Protein AF-A0A402AQT9-F1 (afdb_monomer)

InterPro domains:
  IPR001387 Cro/C1-type, helix-turn-helix domain [PS50943] (38-85)
  IPR001387 Cro/C1-type, helix-turn-helix domain [SM00530] (13-85)
  IPR001387 Cro/C1-type, helix-turn-helix domain [cd00093] (33-84)
  IPR010982 Lambda repressor-like, DNA-binding domain superfamily [G3DSA:1.10.260.40] (5-98)
  IPR010982 Lambda repressor-like, DNA-binding domain superfamily [SSF47413] (12-84)

Structure (mmCIF, N/CA/C/O backbone):
data_AF-A0A402AQT9-F1
#
_entry.id   AF-A0A402AQT9-F1
#
loop_
_atom_site.group_PDB
_atom_site.id
_atom_site.type_symbol
_atom_site.label_atom_id
_atom_site.label_alt_id
_atom_site.label_comp_id
_atom_site.label_asym_id
_atom_site.label_entity_id
_atom_site.label_seq_id
_atom_site.pdbx_PDB_ins_code
_atom_site.Cartn_x
_atom_site.Cartn_y
_atom_site.Cartn_z
_atom_site.occupancy
_atom_site.B_iso_or_equiv
_atom_site.auth_seq_id
_atom_site.auth_comp_id
_atom_site.auth_asym_id
_atom_site.auth_atom_id
_atom_site.pdbx_PDB_model_num
ATOM 1 N N . MET A 1 1 ? 2.631 -17.378 -16.841 1.00 68.69 1 MET A N 1
ATOM 2 C CA . MET A 1 1 ? 2.675 -15.920 -16.599 1.00 68.69 1 MET A CA 1
ATOM 3 C C . MET A 1 1 ? 4.122 -15.567 -16.328 1.00 68.69 1 MET A C 1
ATOM 5 O O . MET A 1 1 ? 4.755 -16.327 -15.605 1.00 68.69 1 MET A O 1
ATOM 9 N N . SER A 1 2 ? 4.660 -14.528 -16.965 1.00 88.44 2 SER A N 1
ATOM 10 C CA . SER A 1 2 ? 6.013 -14.042 -16.666 1.00 88.44 2 SER A CA 1
ATOM 11 C C . SER A 1 2 ? 6.012 -13.233 -15.368 1.00 88.44 2 SER A C 1
ATOM 13 O O . SER A 1 2 ? 4.977 -12.690 -14.977 1.00 88.44 2 SER A O 1
ATOM 15 N N . ASP A 1 3 ? 7.168 -13.125 -14.720 1.00 88.00 3 ASP A N 1
ATOM 16 C CA . ASP A 1 3 ? 7.305 -12.382 -13.460 1.00 88.00 3 ASP A CA 1
ATOM 17 C C . ASP A 1 3 ? 6.994 -10.894 -13.663 1.00 88.00 3 ASP A C 1
ATOM 19 O O . ASP A 1 3 ? 6.313 -10.272 -12.855 1.00 88.00 3 ASP A O 1
ATOM 23 N N . GLU A 1 4 ? 7.384 -10.339 -14.813 1.00 89.44 4 GLU A N 1
ATOM 24 C CA . GLU A 1 4 ? 7.017 -8.979 -15.214 1.00 89.44 4 GLU A CA 1
ATOM 25 C C . GLU A 1 4 ? 5.503 -8.785 -15.312 1.00 89.44 4 GLU A C 1
ATOM 27 O O . GLU A 1 4 ? 4.973 -7.807 -14.785 1.00 89.44 4 GLU A O 1
ATOM 32 N N . GLN A 1 5 ? 4.792 -9.740 -15.914 1.00 91.88 5 GLN A N 1
ATOM 33 C CA . GLN A 1 5 ? 3.342 -9.667 -16.012 1.00 91.88 5 GLN A CA 1
ATOM 34 C C . GLN A 1 5 ? 2.676 -9.747 -14.632 1.00 91.88 5 GLN A C 1
ATOM 36 O O . GLN A 1 5 ? 1.771 -8.962 -14.359 1.00 91.88 5 GLN A O 1
ATOM 41 N N . ARG A 1 6 ? 3.167 -10.605 -13.726 1.00 92.19 6 ARG A N 1
ATOM 42 C CA . ARG A 1 6 ? 2.668 -10.654 -12.339 1.00 92.19 6 ARG A CA 1
ATOM 43 C C . ARG A 1 6 ? 2.904 -9.347 -11.587 1.00 92.19 6 ARG A C 1
ATOM 45 O O . ARG A 1 6 ? 2.005 -8.883 -10.892 1.00 92.19 6 ARG A O 1
ATOM 52 N N . ARG A 1 7 ? 4.074 -8.714 -11.743 1.00 93.31 7 ARG A N 1
ATOM 53 C CA . ARG A 1 7 ? 4.367 -7.411 -11.117 1.00 93.31 7 ARG A CA 1
ATOM 54 C C . ARG A 1 7 ? 3.441 -6.307 -11.628 1.00 93.31 7 ARG A C 1
ATOM 56 O O . ARG A 1 7 ? 3.000 -5.469 -10.842 1.00 93.31 7 ARG A O 1
ATOM 63 N N . HIS A 1 8 ? 3.115 -6.306 -12.919 1.00 94.69 8 HIS A N 1
ATOM 64 C CA . HIS A 1 8 ? 2.127 -5.376 -13.469 1.00 94.69 8 HIS A CA 1
ATOM 65 C C . HIS A 1 8 ? 0.724 -5.632 -12.912 1.00 94.69 8 HIS A C 1
ATOM 67 O O . HIS A 1 8 ? 0.068 -4.687 -12.472 1.00 94.69 8 HIS A O 1
ATOM 73 N N . GLU A 1 9 ? 0.301 -6.894 -12.839 1.00 95.69 9 GLU A N 1
ATOM 74 C CA . GLU A 1 9 ? -0.978 -7.277 -12.232 1.00 95.69 9 GLU A CA 1
ATOM 75 C C . GLU A 1 9 ? -1.053 -6.889 -10.749 1.00 95.69 9 GLU A C 1
ATOM 77 O O . GLU A 1 9 ? -2.074 -6.365 -10.302 1.00 95.69 9 GLU A O 1
ATOM 82 N N . LEU A 1 10 ? 0.042 -7.047 -9.998 1.00 95.62 10 LEU A N 1
ATOM 83 C CA . LEU A 1 10 ? 0.167 -6.567 -8.621 1.00 95.62 10 LEU A CA 1
ATOM 84 C C . LEU A 1 10 ? -0.032 -5.049 -8.538 1.00 95.62 10 LEU A C 1
ATOM 86 O O . LEU A 1 10 ? -0.815 -4.567 -7.716 1.00 95.62 10 LEU A O 1
ATOM 90 N N . GLY A 1 11 ? 0.646 -4.289 -9.398 1.00 95.75 11 GLY A N 1
ATOM 91 C CA . GLY A 1 11 ? 0.526 -2.834 -9.430 1.00 95.75 11 GLY A CA 1
ATOM 92 C C . GLY A 1 11 ? -0.896 -2.359 -9.752 1.00 95.75 11 GLY A C 1
ATOM 93 O O . GLY A 1 11 ? -1.427 -1.469 -9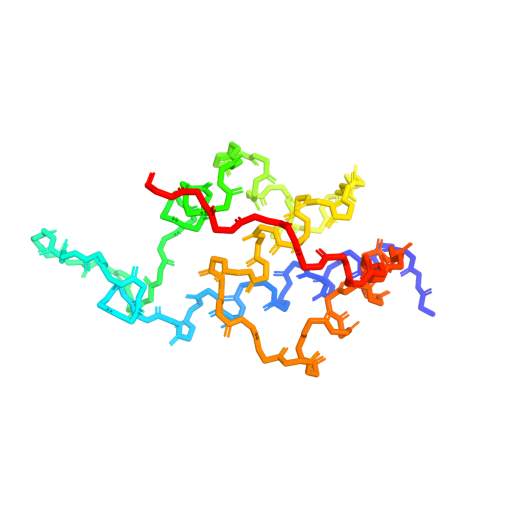.078 1.00 95.75 11 GLY A O 1
ATOM 94 N N . ASP A 1 12 ? -1.550 -2.988 -10.728 1.00 96.38 12 ASP A N 1
ATOM 95 C CA . ASP A 1 12 ? -2.926 -2.670 -11.118 1.00 96.38 12 ASP A CA 1
ATOM 96 C C . ASP A 1 12 ? -3.951 -3.089 -10.055 1.00 96.38 12 ASP A C 1
ATOM 98 O O . ASP A 1 12 ? -4.905 -2.345 -9.779 1.00 96.38 12 ASP A O 1
ATOM 102 N N . PHE A 1 13 ? -3.730 -4.227 -9.391 1.00 96.31 13 PHE A N 1
ATOM 103 C CA . PHE A 1 13 ? -4.519 -4.653 -8.239 1.00 96.31 13 PHE A CA 1
ATOM 104 C C . PHE A 1 13 ? -4.460 -3.601 -7.124 1.00 96.31 13 PHE A C 1
ATOM 106 O O . PHE A 1 13 ? -5.504 -3.117 -6.675 1.00 96.31 13 PHE A O 1
ATOM 113 N N . LEU A 1 14 ? -3.257 -3.172 -6.729 1.00 95.81 14 LEU A N 1
ATOM 114 C CA . LEU A 1 14 ? -3.067 -2.150 -5.695 1.00 95.81 14 LEU A CA 1
ATOM 115 C C . LEU A 1 14 ? -3.725 -0.821 -6.072 1.00 95.81 14 LEU A C 1
ATOM 117 O O . LEU A 1 14 ? -4.414 -0.218 -5.244 1.00 95.81 14 LEU A O 1
ATOM 121 N N . ARG A 1 15 ? -3.577 -0.386 -7.329 1.00 94.94 15 ARG A N 1
ATOM 122 C CA . ARG A 1 15 ? -4.221 0.832 -7.837 1.00 94.94 15 ARG A CA 1
ATOM 123 C C . ARG A 1 15 ? -5.740 0.749 -7.709 1.00 94.94 15 ARG A C 1
ATOM 125 O O . ARG A 1 15 ? -6.363 1.693 -7.225 1.00 94.94 15 ARG A O 1
ATOM 132 N N . THR A 1 16 ? -6.333 -0.374 -8.105 1.00 95.00 16 THR A N 1
ATOM 133 C CA . THR A 1 16 ? -7.787 -0.588 -8.062 1.00 95.00 16 THR A CA 1
ATOM 134 C C . THR A 1 16 ? -8.318 -0.543 -6.630 1.00 95.00 16 THR A C 1
ATOM 136 O O . THR A 1 16 ? -9.297 0.154 -6.358 1.00 95.00 16 THR A O 1
ATOM 139 N N . ARG A 1 17 ? -7.642 -1.211 -5.685 1.00 94.62 17 ARG A N 1
ATOM 140 C CA . ARG A 1 17 ? -8.036 -1.202 -4.265 1.00 94.62 17 ARG A CA 1
ATOM 141 C C . ARG A 1 17 ? -7.877 0.184 -3.637 1.00 94.62 17 ARG A C 1
ATOM 143 O O . ARG A 1 17 ? -8.783 0.635 -2.942 1.00 94.62 17 ARG A O 1
ATOM 150 N N . ARG A 1 18 ? -6.796 0.903 -3.960 1.00 93.69 18 ARG A N 1
ATOM 151 C CA . ARG A 1 18 ? -6.564 2.286 -3.511 1.00 93.69 18 ARG A CA 1
ATOM 152 C C . ARG A 1 18 ? -7.662 3.245 -3.976 1.00 93.69 18 ARG A C 1
ATOM 154 O O . ARG A 1 18 ? -8.107 4.087 -3.203 1.00 93.69 18 ARG A O 1
ATOM 161 N N . MET A 1 19 ? -8.096 3.132 -5.231 1.00 91.62 19 MET A N 1
ATOM 162 C CA . MET A 1 19 ? -9.146 3.996 -5.784 1.00 91.62 19 MET A CA 1
ATOM 163 C C . MET A 1 19 ? -10.539 3.688 -5.219 1.00 91.62 19 MET A C 1
ATOM 165 O O . MET A 1 19 ? -11.388 4.574 -5.233 1.00 91.62 19 MET A O 1
ATOM 169 N N . ARG A 1 20 ? -10.770 2.464 -4.723 1.00 91.44 20 ARG A N 1
ATOM 170 C CA . ARG A 1 20 ? -12.037 2.052 -4.097 1.00 91.44 20 ARG A CA 1
ATOM 171 C C . ARG A 1 20 ? -12.237 2.663 -2.710 1.00 91.44 20 ARG A C 1
ATOM 173 O O . ARG A 1 20 ? -13.378 2.904 -2.330 1.00 91.44 20 ARG A O 1
ATOM 180 N N . LEU A 1 21 ? -11.160 2.866 -1.951 1.00 88.56 21 LEU A N 1
ATOM 181 C CA . LEU A 1 21 ? -11.247 3.382 -0.588 1.00 88.56 21 LEU A CA 1
ATOM 182 C C . LEU A 1 21 ? -11.364 4.902 -0.557 1.00 88.56 21 LEU A C 1
ATOM 184 O O . LEU A 1 21 ? -10.577 5.615 -1.185 1.00 88.56 21 LEU A O 1
ATOM 188 N N . SER A 1 22 ? -12.312 5.388 0.237 1.00 85.06 22 SER A N 1
ATOM 189 C CA . SER A 1 22 ? -12.386 6.786 0.634 1.00 85.06 22 SER A CA 1
ATOM 190 C C . SER A 1 22 ? -11.473 7.053 1.831 1.00 85.06 22 SER A C 1
ATOM 192 O O . SER A 1 22 ? -11.123 6.158 2.601 1.00 85.06 22 SER A O 1
ATOM 194 N N . LEU A 1 23 ? -11.100 8.319 2.013 1.00 83.00 23 LEU A N 1
ATOM 195 C CA . LEU A 1 23 ? -10.309 8.724 3.174 1.00 83.00 23 LEU A CA 1
ATOM 196 C C . LEU A 1 23 ? -11.037 8.445 4.501 1.00 83.00 23 LEU A C 1
ATOM 198 O O . LEU A 1 23 ? -10.423 8.026 5.477 1.00 83.00 23 LEU A O 1
ATOM 202 N N . GLU A 1 24 ? -12.349 8.654 4.525 1.00 83.94 24 GLU A N 1
ATOM 203 C CA . GLU A 1 24 ? -13.157 8.464 5.730 1.00 83.94 24 GLU A CA 1
ATOM 204 C C . GLU A 1 24 ? -13.205 6.990 6.148 1.0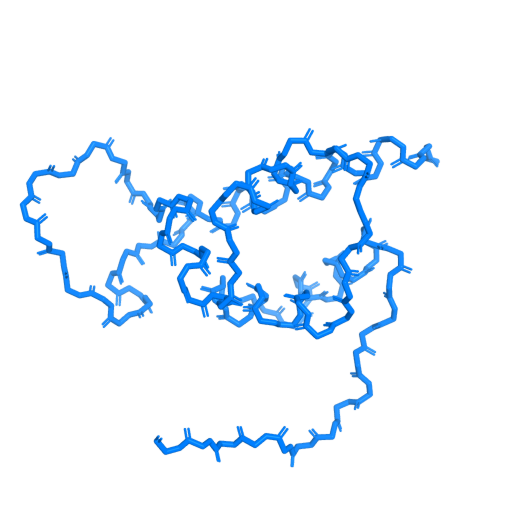0 83.94 24 GLU A C 1
ATOM 206 O O . GLU A 1 24 ? -13.165 6.691 7.338 1.00 83.94 24 GLU A O 1
ATOM 211 N N . GLN A 1 25 ? -13.208 6.061 5.182 1.00 84.31 25 GLN A N 1
ATOM 212 C CA . GLN A 1 25 ? -13.181 4.621 5.461 1.00 84.31 25 GLN A CA 1
ATOM 213 C C . GLN A 1 25 ? -11.919 4.192 6.212 1.00 84.31 25 GLN A C 1
ATOM 215 O O . GLN A 1 25 ? -11.982 3.270 7.020 1.00 84.31 25 GLN A O 1
ATOM 220 N N . VAL A 1 26 ? -10.792 4.874 5.998 1.00 84.19 26 VAL A N 1
ATOM 221 C CA . VAL A 1 26 ? -9.529 4.619 6.712 1.00 84.19 26 VAL A CA 1
ATOM 222 C C . VAL A 1 26 ? -9.358 5.489 7.963 1.00 84.19 26 VAL A C 1
ATOM 224 O O . VAL A 1 26 ? -8.263 5.572 8.512 1.00 84.19 26 VAL A O 1
ATOM 227 N N . GLY A 1 27 ? -10.431 6.138 8.430 1.00 81.19 27 GLY A N 1
ATOM 228 C CA . GLY A 1 27 ? -10.438 6.913 9.674 1.00 81.19 27 GLY A CA 1
ATOM 229 C C . GLY A 1 27 ? -9.699 8.250 9.594 1.00 81.19 27 GLY A C 1
ATOM 230 O O . GLY A 1 27 ? -9.422 8.863 10.623 1.00 81.19 27 GLY A O 1
ATOM 231 N N . LEU A 1 28 ? -9.374 8.718 8.387 1.00 79.06 28 LEU A N 1
ATOM 232 C CA . LEU A 1 28 ? -8.695 9.989 8.173 1.00 79.06 28 LEU A CA 1
ATOM 233 C C . LEU A 1 28 ? -9.732 11.076 7.828 1.00 79.06 28 LEU A C 1
ATOM 235 O O . LEU A 1 28 ? -10.589 10.904 6.959 1.00 79.06 28 LEU A O 1
ATOM 239 N N . ILE A 1 29 ? -9.655 12.225 8.504 1.00 74.81 29 ILE A N 1
ATOM 240 C CA . ILE A 1 29 ? -10.549 13.364 8.250 1.00 74.81 29 ILE A CA 1
ATOM 241 C C . ILE A 1 29 ? -10.011 14.164 7.060 1.00 74.81 29 ILE A C 1
ATOM 243 O O . ILE A 1 29 ? -8.839 14.541 7.017 1.00 74.81 29 ILE A O 1
ATOM 247 N N . GLY A 1 30 ? -10.866 14.418 6.069 1.00 67.31 30 GLY A N 1
ATOM 248 C CA . GLY A 1 30 ? -10.488 15.167 4.873 1.00 67.31 30 GLY A CA 1
ATOM 249 C C . GLY A 1 30 ? -10.269 16.652 5.154 1.00 67.31 30 GLY A C 1
ATOM 250 O O . GLY A 1 30 ? -11.154 17.325 5.670 1.00 67.31 30 GLY A O 1
ATOM 251 N N . GLY A 1 31 ? -9.115 17.182 4.743 1.00 64.75 31 GLY A N 1
ATOM 252 C CA . GLY A 1 31 ? -8.869 18.620 4.652 1.00 64.75 31 GLY A CA 1
ATOM 253 C C . GLY A 1 31 ? -9.025 19.129 3.214 1.00 64.75 31 GLY A C 1
ATOM 254 O O . GLY A 1 31 ? -8.303 18.696 2.317 1.00 64.75 31 GLY A O 1
ATOM 255 N N . GLY A 1 32 ? -9.936 20.078 2.991 1.00 67.69 32 GLY A N 1
ATOM 256 C CA . GLY A 1 32 ? -10.006 20.877 1.760 1.00 67.69 32 GLY A CA 1
ATOM 257 C C . GLY A 1 32 ? -10.507 20.170 0.488 1.00 67.69 32 GLY A C 1
ATOM 258 O O . GLY A 1 32 ? -11.043 19.063 0.498 1.00 67.69 32 GLY A O 1
ATOM 259 N N . ARG A 1 33 ? -10.366 20.868 -0.649 1.00 66.31 33 ARG A N 1
ATOM 260 C CA . ARG A 1 33 ? -10.877 20.455 -1.968 1.00 66.31 33 ARG A CA 1
ATOM 261 C C . ARG A 1 33 ? -9.999 19.344 -2.560 1.00 66.31 33 ARG A C 1
ATOM 263 O O . ARG A 1 33 ? -8.844 19.580 -2.913 1.00 66.31 33 ARG A O 1
ATOM 270 N N . ARG A 1 34 ? -10.535 18.129 -2.702 1.00 70.81 34 ARG A N 1
ATOM 271 C CA . ARG A 1 34 ? -9.795 16.977 -3.247 1.00 70.81 34 ARG A CA 1
ATOM 272 C C . ARG A 1 34 ? -10.030 16.806 -4.738 1.00 70.81 34 ARG A C 1
ATOM 274 O O . ARG A 1 34 ? -11.133 17.004 -5.231 1.00 70.81 34 ARG A O 1
ATOM 281 N N . ARG A 1 35 ? -8.967 16.418 -5.444 1.00 69.75 35 ARG A N 1
ATOM 282 C CA . ARG A 1 35 ? -8.993 16.095 -6.880 1.00 69.75 35 ARG A CA 1
ATOM 283 C C . ARG A 1 35 ? -9.136 14.595 -7.157 1.00 69.75 35 ARG A C 1
ATOM 285 O O . ARG A 1 35 ? -9.499 14.233 -8.267 1.00 69.75 35 ARG A O 1
ATOM 292 N N . THR A 1 36 ? -8.860 13.743 -6.170 1.00 66.31 36 THR A N 1
ATOM 293 C CA . THR A 1 36 ? -8.915 12.282 -6.306 1.00 66.31 36 THR A CA 1
ATOM 294 C C . THR A 1 36 ? -10.108 11.753 -5.505 1.00 66.31 36 THR A C 1
ATOM 296 O O . THR A 1 36 ? -10.220 12.122 -4.335 1.00 66.31 36 THR A O 1
ATOM 299 N N . PRO A 1 37 ? -10.988 10.922 -6.096 1.00 70.12 37 PRO A N 1
ATOM 300 C CA . PRO A 1 37 ? -12.159 10.379 -5.400 1.00 70.12 37 PRO A CA 1
ATOM 301 C C . PRO A 1 37 ? -11.816 9.291 -4.364 1.00 70.12 37 PRO A C 1
ATOM 303 O O . PRO A 1 37 ? -12.633 9.024 -3.491 1.00 70.12 37 PRO A O 1
ATOM 306 N N . GLY A 1 38 ? -10.617 8.701 -4.431 1.00 86.12 38 GLY A N 1
ATOM 307 C CA . GLY A 1 38 ? -10.119 7.718 -3.463 1.00 86.12 38 GLY A CA 1
ATOM 308 C C . GLY A 1 38 ? -8.798 8.131 -2.811 1.00 86.12 38 GLY A C 1
ATOM 309 O O . GLY A 1 38 ? -8.356 9.277 -2.952 1.00 86.12 38 GLY A O 1
ATOM 310 N N . LEU A 1 39 ? -8.144 7.184 -2.136 1.00 89.44 39 LEU A N 1
ATOM 311 C CA . LEU A 1 39 ? -6.881 7.433 -1.440 1.00 89.44 39 LEU A CA 1
ATOM 312 C C . LEU A 1 39 ? -5.752 7.856 -2.390 1.00 89.44 39 LEU A C 1
ATOM 314 O O . LEU A 1 39 ? -5.569 7.330 -3.497 1.00 89.44 39 LEU A O 1
ATOM 318 N N . ARG A 1 40 ? -4.933 8.798 -1.933 1.00 91.44 40 ARG A N 1
ATOM 319 C CA . ARG A 1 40 ? -3.673 9.181 -2.574 1.00 91.44 40 A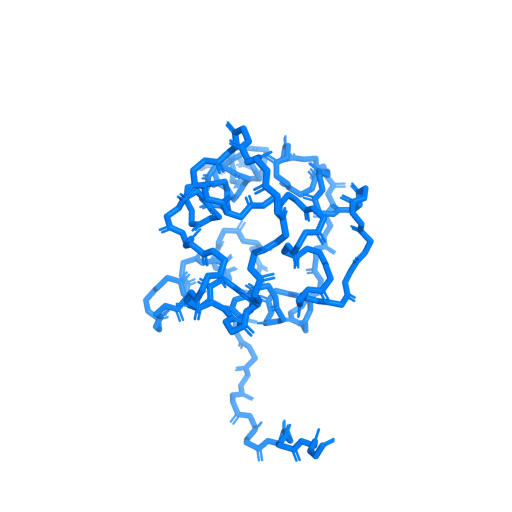RG A CA 1
ATOM 320 C C . ARG A 1 40 ? -2.596 8.142 -2.271 1.00 91.44 40 ARG A C 1
ATOM 322 O O . ARG A 1 40 ? -2.661 7.414 -1.287 1.00 91.44 40 ARG A O 1
ATOM 329 N N . ARG A 1 41 ? -1.559 8.100 -3.110 1.00 93.62 41 ARG A N 1
ATOM 330 C CA . ARG A 1 41 ? -0.394 7.226 -2.878 1.00 93.62 41 ARG A CA 1
ATOM 331 C C . ARG A 1 41 ? 0.305 7.541 -1.559 1.00 93.62 41 ARG A C 1
ATOM 333 O O . ARG A 1 41 ? 0.712 6.624 -0.863 1.00 93.62 41 ARG A O 1
ATOM 340 N N . GLU A 1 42 ? 0.410 8.825 -1.221 1.00 92.94 42 GLU A N 1
ATOM 341 C CA . GLU A 1 42 ? 1.004 9.278 0.041 1.00 92.94 42 GLU A CA 1
ATOM 342 C C . GLU A 1 42 ? 0.220 8.794 1.266 1.00 92.94 42 GLU A C 1
ATOM 344 O O . GLU A 1 42 ? 0.824 8.356 2.235 1.00 92.94 42 GLU A O 1
ATOM 349 N N . GLU A 1 43 ? -1.111 8.782 1.182 1.00 92.38 43 GLU A N 1
ATOM 350 C CA . GLU A 1 43 ? -1.991 8.338 2.266 1.00 92.38 43 GLU A CA 1
ATOM 351 C C . GLU A 1 43 ? -1.854 6.830 2.493 1.00 92.38 43 GLU A C 1
ATOM 353 O O . GLU A 1 43 ? -1.685 6.391 3.625 1.00 92.38 43 GLU A O 1
ATOM 358 N N . VAL A 1 44 ? -1.841 6.027 1.420 1.00 93.88 44 VAL A N 1
ATOM 359 C CA . VAL A 1 44 ? -1.602 4.577 1.540 1.00 93.88 44 VAL A CA 1
ATOM 360 C C . VAL A 1 44 ? -0.206 4.293 2.079 1.00 93.88 44 VAL A C 1
ATOM 362 O O . VAL A 1 44 ? -0.052 3.449 2.955 1.00 93.88 44 VAL A O 1
ATOM 365 N N . ALA A 1 45 ? 0.810 5.001 1.585 1.00 94.81 45 ALA A N 1
ATOM 366 C CA . ALA A 1 45 ? 2.179 4.828 2.049 1.00 94.81 45 ALA A CA 1
ATOM 367 C C . ALA A 1 45 ? 2.319 5.156 3.544 1.00 94.81 45 ALA A C 1
ATOM 369 O O . ALA A 1 45 ? 2.950 4.399 4.278 1.00 94.81 45 ALA A O 1
ATOM 370 N N . GLN A 1 46 ? 1.666 6.225 4.007 1.00 93.75 46 GLN A N 1
ATOM 371 C CA . GLN A 1 46 ? 1.608 6.582 5.421 1.00 93.75 46 GLN A CA 1
ATOM 372 C C . GLN A 1 46 ? 0.913 5.498 6.255 1.00 93.75 46 GLN A C 1
ATOM 374 O O . GLN A 1 46 ? 1.465 5.069 7.265 1.00 93.75 46 GLN A O 1
ATOM 379 N N . LEU A 1 47 ? -0.263 5.027 5.827 1.00 92.75 47 LEU A N 1
ATOM 380 C CA . LEU A 1 47 ? -1.019 3.982 6.530 1.00 92.75 47 LEU A CA 1
ATOM 381 C C . LEU A 1 47 ? -0.265 2.646 6.585 1.00 92.75 47 LEU A C 1
ATOM 383 O O . LEU A 1 47 ? -0.346 1.938 7.582 1.00 92.75 47 LEU A O 1
ATOM 387 N N . ALA A 1 48 ? 0.486 2.315 5.533 1.00 94.75 48 ALA A N 1
ATOM 388 C CA . ALA A 1 48 ? 1.281 1.092 5.446 1.00 94.75 48 ALA A CA 1
ATOM 389 C C . ALA A 1 48 ? 2.695 1.230 6.047 1.00 94.75 48 ALA A C 1
ATOM 391 O O . ALA A 1 48 ? 3.470 0.274 5.999 1.00 94.75 48 ALA A O 1
ATOM 392 N N . ASN A 1 49 ? 3.047 2.400 6.592 1.00 94.44 49 ASN A N 1
ATOM 393 C CA . ASN A 1 49 ? 4.375 2.710 7.127 1.00 94.44 49 ASN A CA 1
ATOM 394 C C . ASN A 1 49 ? 5.520 2.442 6.121 1.00 94.44 49 ASN A C 1
ATOM 396 O O . ASN A 1 49 ? 6.544 1.844 6.453 1.00 94.44 49 ASN A O 1
ATOM 400 N N . VAL A 1 50 ? 5.341 2.879 4.869 1.00 95.50 50 VAL A N 1
ATOM 401 C CA . VAL A 1 50 ? 6.335 2.771 3.787 1.00 95.50 50 VAL A CA 1
ATOM 402 C C . VAL A 1 50 ? 6.607 4.122 3.127 1.00 95.50 50 VAL A C 1
ATOM 404 O O . VAL A 1 50 ? 5.835 5.072 3.235 1.00 95.50 50 VAL A O 1
ATOM 407 N N . GLY A 1 51 ? 7.708 4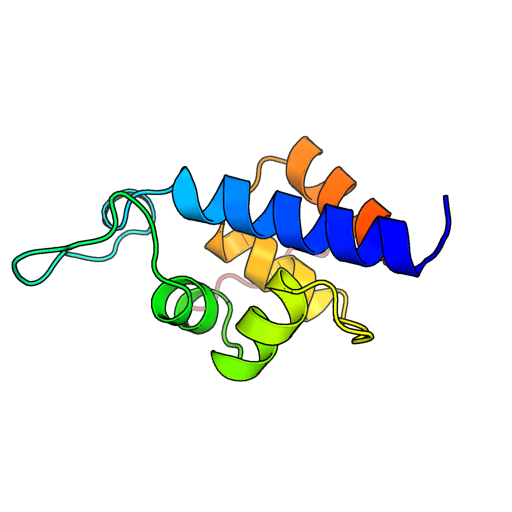.219 2.381 1.00 96.25 51 GLY A N 1
ATOM 408 C CA . GLY A 1 51 ? 8.000 5.410 1.584 1.00 96.25 51 GLY A CA 1
ATOM 409 C C . GLY A 1 51 ? 7.044 5.572 0.393 1.00 96.25 51 GLY A C 1
ATOM 410 O O . GLY A 1 51 ? 6.788 4.617 -0.341 1.00 96.25 51 GLY A O 1
ATOM 411 N N . VAL A 1 52 ? 6.586 6.803 0.128 1.00 96.00 52 VAL A N 1
ATOM 412 C CA . VAL A 1 52 ? 5.695 7.131 -1.010 1.00 96.00 52 VAL A CA 1
ATOM 413 C C . VAL A 1 52 ? 6.302 6.719 -2.354 1.00 96.00 52 VAL A C 1
ATOM 415 O O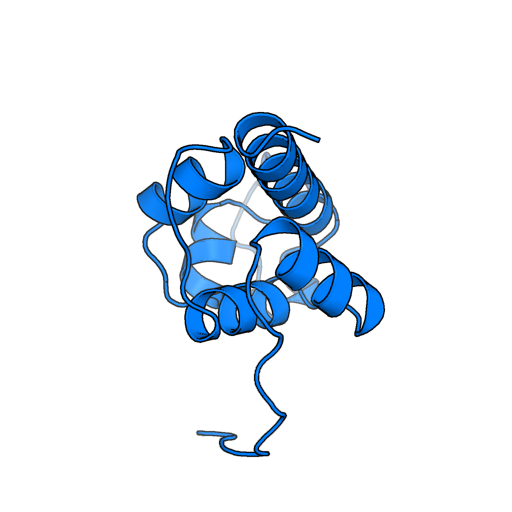 . VAL A 1 52 ? 5.619 6.146 -3.207 1.00 96.00 52 VAL A O 1
ATOM 418 N N . SER A 1 53 ? 7.598 6.980 -2.542 1.00 96.06 53 SER A N 1
ATOM 419 C CA . SER A 1 53 ? 8.328 6.593 -3.753 1.00 96.06 53 SER A CA 1
ATOM 420 C C . SER A 1 53 ? 8.363 5.077 -3.923 1.00 96.06 53 SER A C 1
ATOM 422 O O . SER A 1 53 ? 8.130 4.583 -5.020 1.00 96.06 53 SER A O 1
ATOM 424 N N . TRP A 1 54 ? 8.574 4.335 -2.835 1.00 95.31 54 TRP A N 1
ATOM 425 C CA . TRP A 1 54 ? 8.604 2.875 -2.863 1.00 95.31 54 TRP A CA 1
ATOM 426 C C . TRP A 1 54 ? 7.228 2.291 -3.219 1.00 95.31 54 TRP A C 1
ATOM 428 O O . TRP A 1 54 ? 7.129 1.473 -4.131 1.00 95.31 54 TRP A O 1
ATOM 438 N N . TYR A 1 55 ? 6.146 2.800 -2.615 1.00 96.25 55 TYR A N 1
ATOM 439 C CA . TYR A 1 55 ? 4.779 2.408 -2.986 1.00 96.25 55 TYR A CA 1
ATOM 440 C C . TYR A 1 55 ? 4.453 2.752 -4.450 1.00 96.25 55 TYR A C 1
ATOM 442 O O . TYR A 1 55 ? 3.772 2.000 -5.143 1.00 96.25 55 TYR A O 1
ATOM 450 N N . THR A 1 56 ? 4.980 3.867 -4.959 1.00 95.75 56 THR A N 1
ATOM 451 C CA . THR A 1 56 ? 4.803 4.257 -6.365 1.00 95.75 56 THR A CA 1
ATOM 452 C C . THR A 1 56 ? 5.492 3.283 -7.322 1.00 95.75 56 THR A C 1
ATOM 454 O O . THR A 1 56 ? 4.908 2.945 -8.348 1.00 95.75 56 THR A O 1
ATOM 457 N N . LEU A 1 57 ? 6.698 2.806 -6.993 1.00 95.62 57 LEU A N 1
ATOM 458 C CA . LEU A 1 57 ? 7.403 1.787 -7.783 1.00 95.62 57 LEU A CA 1
ATOM 459 C C . LEU A 1 57 ? 6.649 0.452 -7.777 1.00 95.62 57 LEU A C 1
ATOM 461 O O . LEU A 1 57 ? 6.546 -0.191 -8.822 1.00 95.62 57 LEU A O 1
ATOM 465 N N . LEU A 1 58 ? 6.067 0.084 -6.631 1.00 94.88 58 LEU A N 1
ATOM 466 C CA . LEU A 1 58 ? 5.228 -1.107 -6.502 1.00 94.88 58 LEU A CA 1
ATOM 467 C C . LEU A 1 58 ? 3.988 -1.018 -7.403 1.00 94.88 58 LEU A C 1
ATOM 469 O O . LEU A 1 58 ? 3.716 -1.930 -8.175 1.00 94.88 58 LEU A O 1
ATOM 473 N N . GLU A 1 59 ? 3.282 0.119 -7.386 1.00 94.88 59 GLU A N 1
ATOM 474 C CA . GLU A 1 59 ? 2.110 0.358 -8.247 1.00 94.88 59 GLU A CA 1
ATOM 475 C C . GLU A 1 59 ? 2.463 0.417 -9.752 1.00 94.88 59 GLU A C 1
ATOM 477 O O . GLU A 1 59 ? 1.583 0.309 -10.606 1.00 94.88 59 GLU A O 1
ATOM 482 N N . GLN A 1 60 ? 3.739 0.618 -10.097 1.00 95.25 60 GLN A N 1
ATOM 483 C CA . GLN A 1 60 ? 4.243 0.614 -11.477 1.00 95.25 60 GLN A CA 1
ATOM 484 C C . GLN A 1 60 ? 4.681 -0.776 -11.965 1.00 95.25 60 GLN A C 1
ATOM 486 O O . GLN A 1 60 ? 5.025 -0.907 -13.139 1.00 95.25 60 GLN A O 1
ATOM 491 N N . GLY A 1 61 ? 4.698 -1.793 -11.096 1.00 93.19 61 GLY A N 1
ATOM 492 C CA . GLY A 1 61 ? 5.192 -3.131 -11.437 1.00 93.19 61 GLY A CA 1
ATOM 493 C C . GLY A 1 61 ? 6.708 -3.188 -11.643 1.00 93.19 61 GLY A C 1
ATOM 494 O O . GLY A 1 61 ? 7.209 -4.016 -12.405 1.00 93.19 61 GLY A O 1
ATOM 495 N N . ARG A 1 62 ? 7.456 -2.279 -11.001 1.00 93.31 62 ARG A N 1
ATOM 496 C CA . ARG A 1 62 ? 8.923 -2.302 -11.038 1.00 93.31 62 ARG A CA 1
ATOM 497 C C . ARG A 1 62 ? 9.454 -3.536 -10.329 1.00 93.31 62 ARG A C 1
ATOM 499 O O . ARG A 1 62 ? 8.796 -4.081 -9.449 1.00 93.31 62 ARG A O 1
ATOM 506 N N . ASP A 1 63 ? 10.656 -3.941 -10.720 1.00 91.12 63 ASP A N 1
ATOM 507 C CA . ASP A 1 63 ? 11.323 -5.110 -10.162 1.00 91.12 63 ASP A CA 1
ATOM 508 C C . ASP A 1 63 ? 11.818 -4.831 -8.737 1.00 91.12 63 ASP A C 1
ATOM 510 O O . ASP A 1 63 ? 12.957 -4.430 -8.501 1.00 91.12 63 ASP A O 1
ATOM 514 N N . ILE A 1 64 ? 10.890 -4.935 -7.790 1.00 91.19 64 ILE A N 1
ATOM 515 C CA . ILE A 1 64 ? 11.115 -4.797 -6.359 1.00 91.19 64 ILE A CA 1
ATOM 516 C C . ILE A 1 64 ? 10.431 -5.956 -5.641 1.00 91.19 64 ILE A C 1
ATOM 518 O O . ILE A 1 64 ? 9.326 -6.361 -5.996 1.00 91.19 64 ILE A O 1
ATOM 522 N N . HIS A 1 65 ? 11.081 -6.462 -4.599 1.00 88.00 65 HIS A N 1
ATOM 523 C CA . HIS A 1 65 ? 10.587 -7.596 -3.826 1.00 88.00 65 HIS A CA 1
ATOM 524 C C . HIS A 1 65 ? 10.100 -7.113 -2.456 1.00 88.00 65 HIS A C 1
ATOM 526 O O . HIS A 1 65 ? 10.921 -6.870 -1.566 1.00 88.00 65 HIS A O 1
ATOM 532 N N . PRO A 1 66 ? 8.784 -6.908 -2.269 1.00 89.88 66 PRO A N 1
ATOM 533 C CA . PRO A 1 66 ? 8.239 -6.527 -0.975 1.00 89.88 66 PRO A CA 1
ATOM 534 C C . PRO A 1 66 ? 8.351 -7.691 0.015 1.00 89.88 66 PRO A C 1
ATOM 536 O O . PRO A 1 66 ? 8.115 -8.846 -0.342 1.00 89.88 66 PRO A O 1
ATOM 539 N N . SER A 1 67 ? 8.687 -7.394 1.272 1.00 91.62 67 SER A N 1
ATOM 540 C CA . SER A 1 67 ? 8.631 -8.399 2.335 1.00 91.62 67 SER A CA 1
ATOM 541 C C . SER A 1 67 ? 7.179 -8.746 2.674 1.00 91.62 67 SER A C 1
ATOM 543 O O . SER A 1 67 ? 6.262 -7.950 2.451 1.00 91.62 67 SER A O 1
ATOM 545 N N . SER A 1 68 ? 6.962 -9.921 3.262 1.00 91.06 68 SER A N 1
ATOM 546 C CA . SER A 1 68 ? 5.639 -10.344 3.737 1.00 91.06 68 SER A CA 1
ATOM 547 C C . SER A 1 68 ? 5.041 -9.378 4.768 1.00 91.06 68 SER A C 1
ATOM 549 O O . SER A 1 68 ? 3.840 -9.125 4.735 1.00 91.06 68 SER A O 1
ATOM 551 N N . GLU A 1 69 ? 5.871 -8.784 5.629 1.00 91.19 69 GLU A N 1
ATOM 552 C CA . GLU A 1 69 ? 5.466 -7.752 6.593 1.00 91.19 69 GLU A CA 1
ATOM 553 C C . GLU A 1 69 ? 4.968 -6.479 5.895 1.00 91.19 69 GLU A C 1
ATOM 555 O O . GLU A 1 69 ? 3.909 -5.950 6.230 1.00 91.19 69 GLU A O 1
ATOM 560 N N . VAL A 1 70 ? 5.680 -6.012 4.868 1.00 93.50 70 VAL A N 1
ATOM 561 C CA . VAL A 1 70 ? 5.257 -4.830 4.109 1.00 93.50 70 VAL A CA 1
ATOM 562 C C . VAL A 1 70 ? 3.961 -5.103 3.3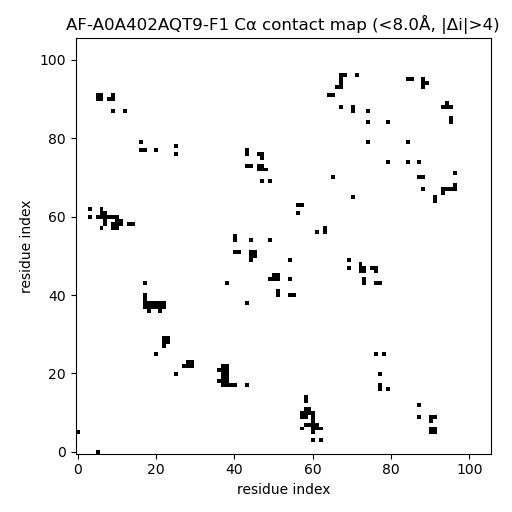41 1.00 93.50 70 VAL A C 1
ATOM 564 O O . VAL A 1 70 ? 3.070 -4.255 3.322 1.00 93.50 70 VAL A O 1
ATOM 567 N N . LEU A 1 71 ? 3.812 -6.292 2.748 1.00 94.38 71 LEU A N 1
ATOM 568 C CA . LEU A 1 71 ? 2.559 -6.702 2.104 1.00 94.38 71 LEU A CA 1
ATOM 569 C C . LEU A 1 71 ? 1.394 -6.763 3.095 1.00 94.38 71 LEU A C 1
ATOM 571 O O . LEU A 1 71 ? 0.284 -6.361 2.751 1.00 94.38 71 LEU A O 1
ATOM 575 N N . GLN A 1 72 ? 1.647 -7.216 4.323 1.00 94.25 72 GLN A N 1
ATOM 576 C CA . GLN A 1 72 ? 0.654 -7.238 5.391 1.00 94.25 72 GLN A CA 1
ATOM 577 C C . GLN A 1 72 ? 0.209 -5.816 5.765 1.00 94.25 72 GLN A C 1
ATOM 579 O O . GLN A 1 72 ? -0.990 -5.540 5.762 1.00 94.25 72 GLN A O 1
ATOM 584 N N . ASN A 1 73 ? 1.149 -4.888 5.963 1.00 95.25 73 ASN A N 1
ATOM 585 C CA . ASN A 1 73 ? 0.827 -3.486 6.247 1.00 95.25 73 ASN A CA 1
ATOM 586 C C . ASN A 1 73 ? 0.040 -2.828 5.103 1.00 95.25 73 ASN A C 1
ATOM 588 O O . ASN A 1 73 ? -0.898 -2.073 5.347 1.00 95.25 73 ASN A O 1
ATOM 592 N N . ILE A 1 74 ? 0.378 -3.134 3.845 1.00 95.31 74 ILE A N 1
ATOM 593 C CA . ILE A 1 74 ? -0.382 -2.664 2.676 1.00 95.31 74 ILE A CA 1
ATOM 594 C C . ILE A 1 74 ? -1.793 -3.251 2.670 1.00 95.31 74 ILE A C 1
ATOM 596 O O . ILE A 1 74 ? -2.754 -2.536 2.389 1.00 95.31 74 ILE A O 1
ATOM 600 N N . ALA A 1 75 ? -1.933 -4.540 2.972 1.00 95.50 75 ALA A N 1
ATOM 601 C CA . ALA A 1 75 ? -3.230 -5.189 3.045 1.00 95.50 75 ALA A CA 1
ATOM 602 C C . ALA A 1 75 ? -4.124 -4.585 4.136 1.00 95.50 75 ALA A C 1
ATOM 604 O O . ALA A 1 75 ? -5.325 -4.421 3.917 1.00 95.50 75 ALA A O 1
ATOM 605 N N . ASP A 1 76 ? -3.541 -4.231 5.280 1.00 94.56 76 ASP A N 1
ATOM 606 C CA . ASP A 1 76 ? -4.234 -3.565 6.382 1.00 94.56 76 ASP A CA 1
ATOM 607 C C . ASP A 1 76 ? -4.614 -2.123 6.015 1.00 94.56 76 ASP A C 1
ATOM 609 O O . ASP A 1 76 ? -5.778 -1.743 6.151 1.00 94.56 76 ASP A O 1
ATOM 613 N N . ALA A 1 77 ? -3.682 -1.357 5.439 1.00 94.12 77 ALA A N 1
ATOM 614 C CA . ALA A 1 77 ? -3.918 0.005 4.956 1.00 94.12 77 ALA A CA 1
ATOM 615 C C . ALA A 1 77 ? -5.020 0.078 3.886 1.00 94.12 77 ALA A C 1
ATOM 617 O O . ALA A 1 77 ? -5.807 1.024 3.857 1.00 94.12 77 ALA A O 1
ATOM 618 N N . LEU A 1 78 ? -5.083 -0.926 3.006 1.00 94.81 78 LEU A N 1
ATOM 619 C CA . LEU A 1 78 ? -6.089 -1.040 1.951 1.00 94.81 78 LEU A CA 1
ATOM 620 C C . LEU A 1 78 ? -7.347 -1.807 2.382 1.00 94.81 78 LEU A C 1
ATOM 622 O O . LEU A 1 78 ? -8.194 -2.090 1.531 1.00 94.81 78 LEU A O 1
ATOM 626 N N . GLN A 1 79 ? -7.481 -2.130 3.675 1.00 94.12 79 GLN A N 1
ATOM 627 C CA . GLN A 1 79 ? -8.621 -2.854 4.249 1.00 94.12 79 GLN A CA 1
ATOM 628 C C . GLN A 1 79 ? -9.028 -4.071 3.405 1.00 94.12 79 GLN A C 1
ATOM 630 O O . GLN A 1 79 ? -10.207 -4.296 3.123 1.00 94.12 79 GLN A O 1
ATOM 635 N N . LEU A 1 80 ? -8.032 -4.835 2.946 1.00 94.69 80 LEU A N 1
ATOM 636 C CA . LEU A 1 80 ? -8.269 -5.975 2.074 1.00 94.69 80 LEU A CA 1
ATOM 637 C C . LEU A 1 80 ? -9.022 -7.073 2.827 1.00 94.69 80 LEU A C 1
ATOM 639 O O . LEU A 1 80 ? -8.705 -7.414 3.971 1.00 94.69 80 LEU A O 1
ATOM 643 N N . THR A 1 81 ? -9.998 -7.658 2.145 1.00 93.88 81 THR A N 1
ATOM 644 C CA . THR A 1 81 ? -10.688 -8.880 2.570 1.00 93.88 81 THR A CA 1
ATOM 645 C C . THR A 1 81 ? -9.727 -10.078 2.574 1.00 93.88 81 THR A C 1
ATOM 647 O O . THR A 1 81 ? -8.679 -10.024 1.923 1.00 93.88 81 THR A O 1
ATOM 650 N N . PRO A 1 82 ? -10.051 -11.181 3.272 1.00 93.00 82 PRO A N 1
ATOM 651 C CA . PRO A 1 82 ? -9.203 -12.376 3.292 1.00 93.00 82 PRO A CA 1
ATOM 652 C C . PRO A 1 82 ? -8.828 -12.899 1.893 1.00 93.00 82 PRO A C 1
ATOM 654 O O . PRO A 1 82 ? -7.657 -13.186 1.645 1.00 93.00 82 PRO A O 1
ATOM 657 N N . ASP A 1 83 ? -9.779 -12.923 0.957 1.00 94.69 83 ASP A N 1
ATOM 658 C CA . ASP A 1 83 ? -9.544 -13.387 -0.418 1.00 94.69 83 ASP A CA 1
ATOM 659 C C . ASP A 1 83 ? -8.618 -12.436 -1.194 1.00 94.69 83 ASP A C 1
ATOM 661 O O . ASP A 1 83 ? -7.696 -12.859 -1.894 1.00 94.69 83 ASP A O 1
ATOM 665 N N . GLU A 1 84 ? -8.820 -11.124 -1.034 1.00 95.44 84 GLU A N 1
ATOM 666 C CA . GLU A 1 84 ? -7.963 -10.093 -1.631 1.00 95.44 84 GLU A CA 1
ATOM 667 C C . GLU A 1 84 ? -6.529 -10.169 -1.087 1.00 95.44 84 GLU A C 1
ATOM 669 O O . GLU A 1 84 ? -5.578 -9.964 -1.840 1.00 95.44 84 GLU A O 1
ATOM 674 N N . ARG A 1 85 ? -6.362 -10.491 0.202 1.00 95.31 85 ARG A N 1
ATOM 675 C CA . ARG A 1 85 ? -5.048 -10.705 0.825 1.00 95.31 85 ARG A CA 1
ATOM 676 C C . ARG A 1 85 ? -4.354 -11.909 0.223 1.00 95.31 85 ARG A C 1
ATOM 678 O O . ARG A 1 85 ? -3.209 -11.795 -0.195 1.00 95.31 85 ARG A O 1
ATOM 685 N N . GLN A 1 86 ? -5.042 -13.043 0.135 1.00 93.62 86 GLN A N 1
ATOM 686 C CA . GLN A 1 86 ? -4.473 -14.236 -0.482 1.00 93.62 86 GLN A CA 1
ATOM 687 C C . GLN A 1 86 ? -4.022 -13.948 -1.918 1.00 93.62 86 GLN A C 1
ATOM 689 O O . GLN A 1 86 ? -2.910 -14.309 -2.296 1.00 93.62 86 GLN A O 1
ATOM 694 N N . HIS A 1 87 ? -4.840 -13.235 -2.692 1.00 94.31 87 HIS A N 1
ATOM 695 C CA . HIS A 1 87 ? -4.476 -12.833 -4.045 1.00 94.31 87 HIS A CA 1
ATOM 696 C C . HIS A 1 87 ? -3.249 -11.906 -4.086 1.00 94.31 87 HIS A C 1
ATOM 698 O O . HIS A 1 87 ? -2.356 -12.128 -4.900 1.00 94.31 87 HIS A O 1
ATOM 704 N N . LEU A 1 88 ? -3.155 -10.925 -3.179 1.00 95.00 88 LEU A N 1
ATOM 705 C CA . LEU A 1 88 ? -1.986 -10.047 -3.048 1.00 95.00 88 LEU A CA 1
ATOM 706 C C . LEU A 1 88 ? -0.691 -10.850 -2.842 1.00 95.00 88 LEU A C 1
ATOM 708 O O . LEU A 1 88 ? 0.294 -10.620 -3.541 1.00 95.00 88 LEU A O 1
ATOM 712 N N . PHE A 1 89 ? -0.701 -11.797 -1.901 1.00 93.19 89 PHE A N 1
ATOM 713 C CA . PHE A 1 89 ? 0.460 -12.637 -1.594 1.00 93.19 89 PHE A CA 1
ATOM 714 C C . PHE A 1 89 ? 0.844 -13.543 -2.773 1.00 93.19 89 PHE A C 1
ATOM 716 O O . PHE A 1 89 ? 2.026 -13.659 -3.092 1.00 93.19 89 PHE A O 1
ATOM 723 N N . LEU A 1 90 ? -0.144 -14.100 -3.485 1.00 92.44 90 LEU A N 1
ATOM 724 C CA . LEU A 1 90 ? 0.089 -14.890 -4.699 1.00 92.44 90 LEU A CA 1
ATOM 725 C C . LEU A 1 90 ? 0.751 -14.070 -5.816 1.00 92.44 90 LEU A C 1
ATOM 727 O O . LEU A 1 90 ? 1.672 -14.562 -6.462 1.00 92.44 90 LEU A O 1
ATOM 731 N N . LEU A 1 91 ? 0.307 -12.828 -6.036 1.00 92.88 91 LEU A N 1
ATOM 732 C CA . LEU A 1 91 ? 0.888 -11.943 -7.053 1.00 92.88 91 LEU A CA 1
ATOM 733 C C . LEU A 1 91 ? 2.307 -11.483 -6.702 1.00 92.88 91 LEU A C 1
ATOM 735 O O . LEU A 1 91 ? 3.112 -11.254 -7.600 1.00 92.88 91 LEU A O 1
ATOM 739 N N . ALA A 1 92 ? 2.609 -11.347 -5.411 1.00 90.69 92 ALA A N 1
ATOM 740 C CA . ALA A 1 92 ? 3.926 -10.949 -4.927 1.00 90.69 92 ALA A CA 1
ATOM 741 C C . ALA A 1 92 ? 4.906 -12.125 -4.751 1.00 90.69 92 ALA A C 1
ATOM 743 O O . ALA A 1 92 ? 6.027 -11.901 -4.301 1.00 90.69 92 ALA A O 1
ATOM 744 N N . GLU A 1 93 ? 4.481 -13.358 -5.059 1.00 87.12 93 GLU A N 1
ATOM 745 C CA . GLU A 1 93 ? 5.254 -14.593 -4.846 1.00 87.12 93 GLU A CA 1
ATOM 746 C C . GLU A 1 93 ? 5.734 -14.759 -3.392 1.00 87.12 93 GLU A C 1
ATOM 748 O O . GLU A 1 93 ? 6.772 -15.354 -3.112 1.00 87.12 93 GLU A O 1
ATOM 753 N N . GLN A 1 94 ? 4.953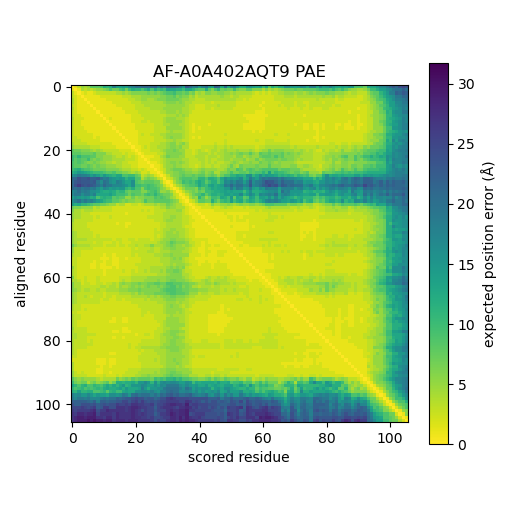 -14.234 -2.445 1.00 79.00 94 GLN A N 1
ATOM 754 C CA . GLN A 1 94 ? 5.205 -14.341 -1.013 1.00 79.00 94 GLN A CA 1
ATOM 755 C C . GLN A 1 94 ? 4.175 -15.269 -0.378 1.00 79.00 94 GLN A C 1
ATOM 757 O O . GLN A 1 94 ? 3.007 -15.293 -0.762 1.00 79.00 94 GLN A O 1
ATOM 762 N N . HIS A 1 95 ? 4.578 -16.013 0.648 1.00 69.00 95 HIS A N 1
ATOM 763 C CA . HIS A 1 95 ? 3.610 -16.746 1.456 1.00 69.00 95 HIS A CA 1
ATOM 764 C C . HIS A 1 95 ? 2.904 -15.781 2.419 1.00 69.00 95 HIS A C 1
ATOM 766 O O . HIS A 1 95 ? 3.580 -14.947 3.033 1.00 69.00 95 HIS A O 1
ATOM 772 N N . PRO A 1 96 ? 1.569 -15.882 2.587 1.00 64.19 96 PRO A N 1
ATOM 773 C CA . PRO A 1 96 ? 0.890 -15.127 3.629 1.00 64.19 96 PRO A CA 1
ATOM 774 C C . PRO A 1 96 ? 1.526 -15.488 4.978 1.00 64.19 96 PRO A C 1
ATOM 776 O O . PRO A 1 96 ? 1.814 -16.670 5.214 1.00 64.19 96 PRO A O 1
ATOM 779 N N . PRO A 1 97 ? 1.788 -14.508 5.862 1.00 67.44 97 PRO A N 1
ATOM 780 C CA . PRO A 1 97 ? 2.354 -14.810 7.165 1.00 67.44 97 PRO A CA 1
ATOM 781 C C . PRO A 1 97 ? 1.438 -15.809 7.877 1.00 67.44 97 PRO A 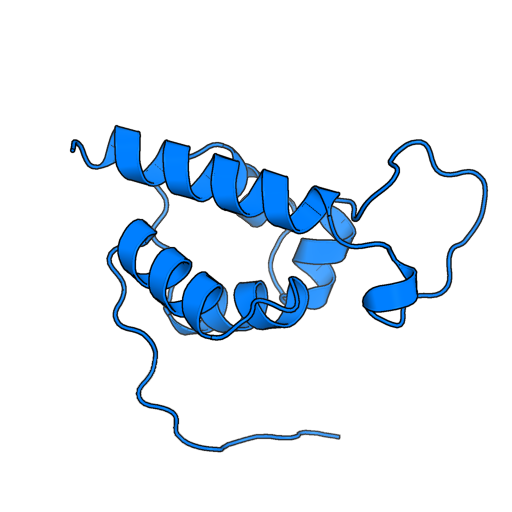C 1
ATOM 783 O O . PRO A 1 97 ? 0.216 -15.651 7.893 1.00 67.44 97 PRO A O 1
ATOM 786 N N . SER A 1 98 ? 2.027 -16.855 8.462 1.00 67.56 98 SER A N 1
ATOM 787 C CA . SER A 1 98 ? 1.291 -17.751 9.356 1.00 67.56 98 SER A CA 1
ATOM 788 C C . SER A 1 98 ? 0.789 -16.898 10.512 1.00 67.56 98 SER A C 1
ATOM 790 O O . SER A 1 98 ? 1.616 -16.445 11.305 1.00 67.56 98 SER A O 1
ATOM 792 N N . ILE A 1 99 ? -0.520 -16.609 10.543 1.00 57.97 99 ILE A N 1
ATOM 793 C CA . ILE A 1 99 ? -1.146 -15.656 11.466 1.00 57.97 99 ILE A CA 1
ATOM 794 C C . ILE A 1 99 ? -0.696 -15.987 12.890 1.00 57.97 99 ILE A C 1
ATOM 796 O O . ILE A 1 99 ? -1.214 -16.900 13.524 1.00 57.97 99 ILE A O 1
ATOM 800 N N . HIS A 1 100 ? 0.281 -15.236 13.391 1.00 50.38 100 HIS A N 1
ATOM 801 C CA . HIS A 1 100 ? 0.553 -15.144 14.811 1.00 50.38 100 HIS A CA 1
ATOM 802 C C . HIS A 1 100 ? -0.208 -13.908 15.277 1.00 50.38 100 HIS A C 1
ATOM 804 O O . HIS A 1 100 ? 0.142 -12.802 14.859 1.00 50.38 100 HIS A O 1
ATOM 810 N N . PRO A 1 101 ? -1.272 -14.059 16.083 1.00 49.16 101 PRO A N 1
ATOM 811 C CA . PRO A 1 101 ? -2.002 -12.926 16.629 1.00 49.16 101 PRO A CA 1
ATOM 812 C C . PRO A 1 101 ? -1.109 -12.183 17.636 1.00 49.16 101 PRO A C 1
ATOM 814 O O . PRO A 1 101 ? -1.098 -12.457 18.830 1.00 49.16 101 PRO A O 1
ATOM 817 N N . HIS A 1 102 ? -0.311 -11.256 17.122 1.00 51.59 102 HIS A N 1
ATOM 818 C CA . HIS A 1 102 ? 0.526 -10.291 17.830 1.00 51.59 102 HIS A CA 1
ATOM 819 C C . HIS A 1 102 ? 0.724 -9.155 16.804 1.00 51.59 102 HIS A C 1
ATOM 821 O O . HIS A 1 102 ? 1.147 -9.425 15.688 1.00 51.59 102 HIS A O 1
ATOM 827 N N . ARG A 1 103 ? 0.392 -7.883 17.019 1.00 51.59 103 ARG A N 1
ATOM 828 C CA . ARG A 1 103 ? 0.123 -7.102 18.225 1.00 51.59 103 ARG A CA 1
ATOM 829 C C . ARG A 1 103 ? -0.864 -5.987 17.860 1.00 51.59 103 ARG A C 1
ATOM 831 O O . ARG A 1 103 ? -0.591 -5.191 16.968 1.00 51.59 103 ARG A O 1
ATOM 838 N N . LEU A 1 104 ? -1.942 -5.869 18.630 1.00 50.47 104 LEU A N 1
ATOM 839 C CA . LEU A 1 104 ? -2.515 -4.562 18.943 1.00 50.47 104 LEU A CA 1
ATOM 840 C C . LEU A 1 104 ? -1.444 -3.798 19.725 1.00 50.47 104 LEU A C 1
ATOM 842 O O . LEU A 1 104 ? -1.042 -4.254 20.796 1.00 50.47 104 LEU A O 1
ATOM 846 N N . ASN A 1 105 ? -0.971 -2.665 19.218 1.00 39.41 105 ASN A N 1
ATOM 847 C CA . ASN A 1 105 ? -0.200 -1.738 20.033 1.00 39.41 105 ASN A CA 1
ATOM 848 C C . ASN A 1 105 ? -0.765 -0.326 19.861 1.00 39.41 105 ASN A C 1
ATOM 850 O O . ASN A 1 105 ? -0.422 0.366 18.912 1.00 39.41 105 ASN A O 1
ATOM 854 N N . ARG A 1 106 ? -1.698 -0.035 20.777 1.00 44.62 106 ARG A N 1
ATOM 855 C CA . ARG A 1 106 ? -1.895 1.194 21.562 1.00 44.62 106 ARG A CA 1
ATO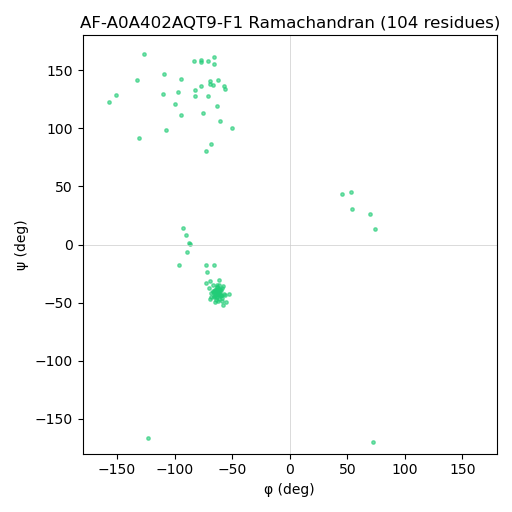M 856 C C . ARG A 1 106 ? -1.645 2.542 20.882 1.00 44.62 106 ARG A C 1
ATOM 858 O O . ARG A 1 106 ? -0.471 2.830 20.576 1.00 44.62 106 ARG A O 1
#

Radius of gyration: 13.87 Å; Cα contacts (8 Å, |Δi|>4): 114; chains: 1; bounding box: 24×39×38 Å

Mean predicted aligned error: 6.53 Å

pLDDT: mean 85.92, std 13.8, range [39.41, 96.38]

Foldseek 3Di:
DDLLVLLQVLLVLLVVLQLPAACVNLVHDDDDDDPRRGHDLVQLCVQLVHDSVVSVCSNRSHPDQDDLSSLVSSCVSSVPDPVSSCSSCVSNVHDNPPDDPDDDDD

Nearest PDB structures (foldseek):
  3pxp-assembly1_A  TM=7.810E-01  e=4.984E-03  Chloroflexus aurantiacus J-10-fl
  7t5u-assembly1_A  TM=7.966E-01  e=3.208E-02  Escherichia coli
  2ofy-assembly1_B  TM=7.484E-01  e=5.759E-02  Rhodococcus jostii RHA1
  3g5g-assembly5_J  TM=7.049E-01  e=1.279E-01  Enterobacter sp. RFL1396
  1b0n-assembly1_A  TM=8.042E-01  e=2.178E-01  Bacillus subtilis

Solvent-accessible surface area (backbone atoms only — not comparable to full-atom values): 6273 Å² total; per-residue (Å²): 133,54,72,64,55,33,28,38,50,41,5,52,51,52,49,53,48,36,52,71,37,43,51,63,82,74,74,42,85,87,80,78,91,75,92,61,89,23,47,50,66,59,56,46,13,58,62,28,74,49,54,46,69,58,52,50,40,47,49,65,24,47,101,69,84,76,52,58,68,53,52,46,30,42,34,60,50,55,66,50,50,75,68,57,42,54,50,52,25,62,44,65,77,40,70,72,73,81,85,64,98,72,75,93,76,133

Secondary structure (DSSP, 8-state):
--HHHHHHHHHHHHHHHHHH--TGGGTPPPPS--S-SS--HHHHHHHTTS-HHHHHHHHTT-S----HHHHHHHHHHTT--HHHHHHHHHHTT-PPP---------

Sequence (106 aa):
MSDEQRRHELGDFLRTRRMRLSLEQVGLIGGGRRRTPGLRREEVAQLANVGVSWYTLLEQGRDIHPSSEVLQNIADALQLTPDERQHLFLLAEQHPPSIHPHRLNR

Organism: NCBI:txid2014872